Protein AF-K0B0B1-F1 (afdb_monomer_lite)

Structure (mmCIF, N/CA/C/O backbone):
data_AF-K0B0B1-F1
#
_entry.id   AF-K0B0B1-F1
#
loop_
_atom_site.group_PDB
_atom_site.id
_atom_site.type_symbol
_atom_site.label_atom_id
_atom_site.label_alt_id
_atom_site.label_comp_id
_atom_site.label_asym_id
_atom_site.label_entity_id
_atom_site.label_seq_id
_atom_site.pdbx_PDB_ins_code
_atom_site.Cartn_x
_atom_site.Cartn_y
_atom_site.Cartn_z
_atom_site.occupancy
_atom_site.B_iso_or_equiv
_atom_site.auth_seq_id
_atom_site.auth_comp_id
_atom_site.auth_asym_id
_atom_site.auth_atom_id
_atom_site.pdbx_PDB_model_num
ATOM 1 N N . MET A 1 1 ? -14.890 -1.545 -15.461 1.00 45.25 1 MET A N 1
ATOM 2 C CA . MET A 1 1 ? -13.637 -1.403 -14.685 1.00 45.25 1 MET A CA 1
ATOM 3 C C . MET A 1 1 ? -13.735 -0.259 -13.670 1.00 45.25 1 MET A C 1
ATOM 5 O O . MET A 1 1 ? -13.396 -0.484 -12.518 1.00 45.25 1 MET A O 1
ATOM 9 N N . GLU A 1 2 ? -14.295 0.902 -14.036 1.00 47.12 2 GLU A N 1
ATOM 10 C CA . GLU A 1 2 ? -14.558 2.033 -13.114 1.00 47.12 2 GLU A CA 1
ATOM 11 C C . GLU A 1 2 ? -15.400 1.687 -11.878 1.00 47.12 2 GLU A C 1
ATOM 13 O O . GLU A 1 2 ? -15.033 2.067 -10.775 1.00 47.12 2 GLU A O 1
ATOM 18 N N . ILE A 1 3 ? -16.503 0.944 -12.032 1.00 52.03 3 ILE A N 1
ATOM 19 C CA . ILE A 1 3 ? -17.413 0.627 -10.912 1.00 52.03 3 ILE A CA 1
ATOM 20 C C . ILE A 1 3 ? -16.714 -0.225 -9.846 1.00 52.03 3 ILE A C 1
ATOM 22 O O . ILE A 1 3 ? -16.876 0.022 -8.658 1.00 52.03 3 ILE A O 1
ATOM 26 N N . ILE A 1 4 ? -15.894 -1.192 -10.263 1.00 54.53 4 ILE A N 1
ATOM 27 C CA . ILE A 1 4 ? -15.149 -2.068 -9.348 1.00 54.53 4 ILE A CA 1
ATOM 28 C C . ILE A 1 4 ? -14.099 -1.257 -8.584 1.00 54.53 4 ILE A C 1
ATOM 30 O O . ILE A 1 4 ? -13.991 -1.393 -7.370 1.00 54.53 4 ILE A O 1
ATOM 34 N N . PHE A 1 5 ? -13.376 -0.368 -9.273 1.00 52.56 5 PHE A N 1
ATOM 35 C CA . PHE A 1 5 ? -12.428 0.550 -8.639 1.00 52.56 5 PHE A CA 1
ATOM 36 C C . PHE A 1 5 ? -13.113 1.523 -7.679 1.00 52.56 5 PHE A C 1
ATOM 38 O O . PHE A 1 5 ? -12.590 1.768 -6.598 1.00 52.56 5 PHE A O 1
ATOM 45 N N . ARG A 1 6 ? -14.292 2.039 -8.045 1.00 48.34 6 ARG A N 1
ATOM 46 C CA . ARG A 1 6 ? -15.087 2.941 -7.209 1.00 48.34 6 ARG A CA 1
ATOM 47 C C . ARG A 1 6 ? -15.579 2.23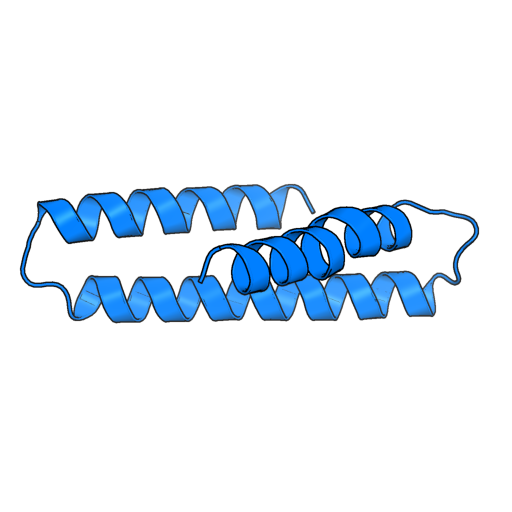7 -5.950 1.00 48.34 6 ARG A C 1
ATOM 49 O O . ARG A 1 6 ? -15.399 2.780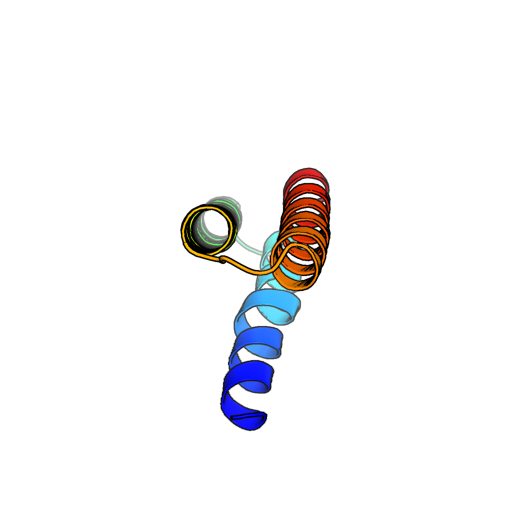 -4.876 1.00 48.34 6 ARG A O 1
ATOM 56 N N . VAL A 1 7 ? -16.113 1.020 -6.067 1.00 53.22 7 VAL A N 1
ATOM 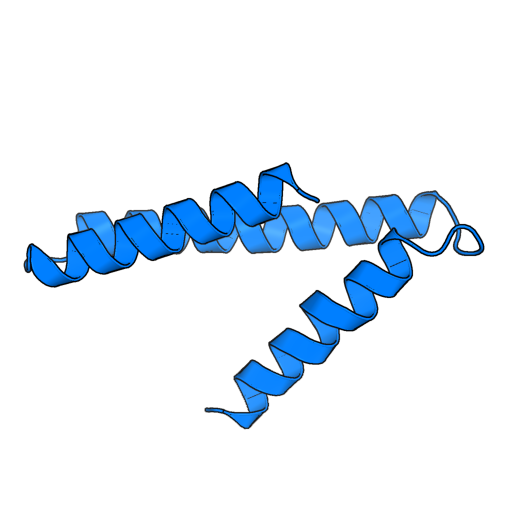57 C CA . VAL A 1 7 ? -16.520 0.207 -4.910 1.00 53.22 7 VAL A CA 1
ATOM 58 C C . VAL A 1 7 ? -15.317 -0.112 -4.025 1.00 53.22 7 VAL A C 1
ATOM 60 O O . VAL A 1 7 ? -15.413 0.060 -2.818 1.00 53.22 7 VAL A O 1
ATOM 63 N N . LEU A 1 8 ? -14.167 -0.493 -4.595 1.00 56.28 8 LEU A N 1
ATOM 64 C CA . LEU A 1 8 ? -12.946 -0.684 -3.806 1.00 56.28 8 LEU A CA 1
ATOM 65 C C . LEU A 1 8 ? -12.556 0.594 -3.053 1.00 56.28 8 LEU A C 1
ATOM 67 O O . LEU A 1 8 ? -12.236 0.519 -1.875 1.00 56.28 8 LEU A O 1
ATOM 71 N N . TYR A 1 9 ? -12.610 1.756 -3.705 1.00 59.94 9 TYR A N 1
ATOM 72 C CA . TYR A 1 9 ? -12.289 3.040 -3.080 1.00 59.94 9 TYR A CA 1
ATOM 73 C C . TYR A 1 9 ? -13.282 3.412 -1.973 1.00 59.94 9 TYR A C 1
ATOM 75 O O . TYR A 1 9 ? -12.878 3.707 -0.858 1.00 59.94 9 TYR A O 1
ATOM 83 N N . THR A 1 10 ? -14.586 3.369 -2.224 1.00 60.50 10 THR A N 1
ATOM 84 C CA . THR A 1 10 ? -15.570 3.799 -1.219 1.00 60.50 10 THR A CA 1
ATOM 85 C C . THR A 1 10 ? -15.539 2.888 0.014 1.00 60.50 10 THR A C 1
ATOM 87 O O . THR A 1 10 ? -15.551 3.369 1.142 1.00 60.50 10 THR A O 1
ATOM 90 N N . LEU A 1 11 ? -15.386 1.577 -0.195 1.00 53.34 11 LEU A N 1
ATOM 91 C CA . LEU A 1 11 ? -15.475 0.576 0.871 1.00 53.34 11 LEU A CA 1
ATOM 92 C C . LEU A 1 11 ? -14.153 0.392 1.648 1.00 53.34 11 LEU A C 1
ATOM 94 O O . LEU A 1 11 ? -14.181 0.156 2.854 1.00 53.34 11 LEU A O 1
ATOM 98 N 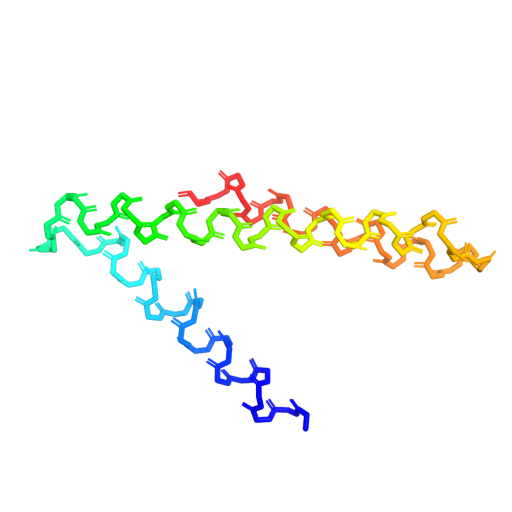N . LEU A 1 12 ? -12.985 0.508 0.994 1.00 59.56 12 LEU A N 1
ATOM 99 C CA . LEU A 1 12 ? -11.672 0.362 1.657 1.00 59.56 12 LEU A CA 1
ATOM 100 C C . LEU A 1 12 ? -11.034 1.685 2.081 1.00 59.56 12 LEU A C 1
ATOM 102 O O . LEU A 1 12 ? -10.175 1.671 2.960 1.00 59.56 12 LEU A O 1
ATOM 106 N N . LEU A 1 13 ? -11.386 2.805 1.447 1.00 64.31 13 LEU A N 1
ATOM 107 C CA . LEU A 1 13 ? -10.722 4.087 1.676 1.00 64.31 13 LEU A CA 1
ATOM 108 C C . LEU A 1 13 ? -11.585 5.084 2.445 1.00 64.31 13 LEU A C 1
ATOM 110 O O . LEU A 1 13 ? -11.042 5.720 3.333 1.00 64.31 13 LEU A O 1
ATOM 114 N N . ASP A 1 14 ? -12.887 5.197 2.189 1.00 66.12 14 ASP A N 1
ATOM 115 C CA . ASP A 1 14 ? -13.734 6.123 2.960 1.00 66.12 14 ASP A CA 1
ATOM 116 C C . ASP A 1 14 ? -14.301 5.445 4.217 1.00 66.12 14 ASP A C 1
ATOM 118 O O . ASP A 1 14 ? -13.996 5.864 5.337 1.00 66.12 14 ASP A O 1
ATOM 122 N N . ASP A 1 15 ? -15.020 4.329 4.058 1.00 66.94 15 ASP A N 1
ATOM 123 C CA . ASP A 1 15 ? -15.678 3.647 5.184 1.00 66.94 15 ASP A CA 1
ATOM 124 C C . ASP A 1 15 ? -14.668 3.097 6.209 1.00 66.94 15 ASP A C 1
ATOM 126 O O . ASP A 1 15 ? -14.848 3.219 7.424 1.00 66.94 15 ASP A O 1
ATOM 130 N N . CYS A 1 16 ? -13.554 2.512 5.751 1.00 72.75 16 CYS A N 1
ATOM 131 C CA . CYS A 1 16 ? -12.535 1.988 6.666 1.00 72.75 16 CYS A CA 1
ATOM 132 C C . CYS A 1 16 ? -11.813 3.103 7.434 1.00 72.75 16 CYS A C 1
ATOM 134 O O . CYS A 1 16 ? -11.506 2.920 8.613 1.00 72.75 16 CYS A O 1
ATOM 136 N N . PHE A 1 17 ? -11.563 4.260 6.812 1.00 70.62 17 PHE A N 1
ATOM 137 C CA . PHE A 1 17 ? -10.975 5.406 7.512 1.00 70.62 17 PHE A CA 1
ATOM 138 C C . PHE A 1 17 ? -11.941 6.005 8.527 1.00 70.62 17 PHE A C 1
ATOM 140 O O . PHE A 1 17 ? -11.522 6.361 9.631 1.00 70.62 17 PHE A O 1
ATOM 147 N N . GLU A 1 18 ? -13.228 6.080 8.188 1.00 72.44 18 GLU A N 1
ATOM 148 C CA . GLU A 1 18 ? -14.256 6.519 9.123 1.00 72.44 18 GLU A CA 1
ATOM 149 C C . GLU A 1 18 ? -14.298 5.589 10.340 1.00 72.44 18 GLU A C 1
ATOM 151 O O . GLU A 1 18 ? -14.301 6.055 11.482 1.00 72.44 18 GLU A O 1
ATOM 156 N N . ILE A 1 19 ? -14.187 4.275 10.125 1.00 72.81 19 ILE A N 1
ATOM 157 C CA . ILE A 1 19 ? -14.113 3.301 11.214 1.00 72.81 19 ILE A CA 1
ATOM 158 C C . ILE A 1 19 ? -12.832 3.463 12.051 1.00 72.81 19 ILE A C 1
ATOM 160 O O . ILE A 1 19 ? -12.915 3.461 13.282 1.00 72.81 19 ILE A O 1
ATOM 164 N N . ILE A 1 20 ? -11.663 3.640 11.420 1.00 72.56 20 ILE A N 1
ATOM 165 C CA . ILE A 1 20 ? -10.367 3.856 12.098 1.00 72.56 20 ILE A CA 1
ATOM 166 C C . ILE A 1 20 ? -10.390 5.134 12.955 1.00 72.56 20 ILE A C 1
ATOM 168 O O . ILE A 1 20 ? -9.913 5.137 14.093 1.00 72.56 20 ILE A O 1
ATOM 172 N N . SER A 1 21 ? -10.981 6.212 12.441 1.00 73.25 21 SER A N 1
ATOM 173 C CA . SER A 1 21 ? -11.041 7.517 13.108 1.00 73.25 21 SER A CA 1
ATOM 174 C C . SER A 1 21 ? -12.130 7.587 14.192 1.00 73.25 21 SER A C 1
ATOM 176 O O . SER A 1 21 ? -12.019 8.338 15.170 1.00 73.25 21 SER A O 1
ATOM 178 N N . ASN A 1 22 ? -13.178 6.764 14.089 1.00 79.75 22 ASN A N 1
ATOM 179 C CA . ASN A 1 22 ? -14.313 6.812 15.003 1.00 79.75 22 ASN A CA 1
ATOM 180 C C . ASN A 1 22 ? -13.986 6.226 16.388 1.00 79.75 22 ASN A C 1
ATOM 182 O O . ASN A 1 22 ? -13.931 5.014 16.614 1.00 79.75 22 ASN A O 1
ATOM 186 N N . LYS A 1 23 ? -13.856 7.118 17.377 1.00 74.25 23 LYS A N 1
ATOM 187 C CA . LYS A 1 23 ? -13.567 6.759 18.775 1.00 74.25 23 LYS A CA 1
ATOM 188 C C . LYS A 1 23 ? -14.666 5.955 19.47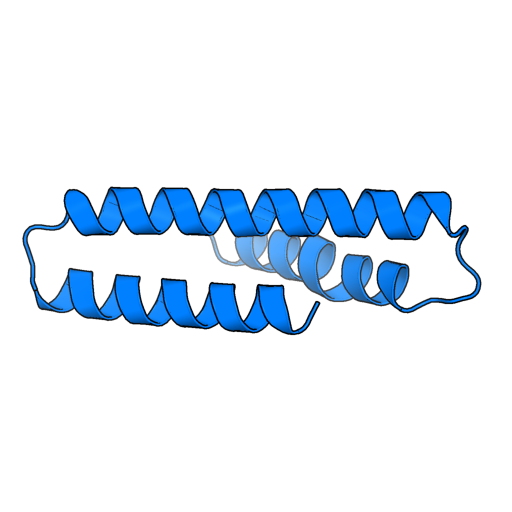0 1.00 74.25 23 LYS A C 1
ATOM 190 O O . LYS A 1 23 ? -14.362 5.323 20.479 1.00 74.25 23 LYS A O 1
ATOM 195 N N . LYS A 1 24 ? -15.894 5.954 18.939 1.00 81.75 24 LYS A N 1
ATOM 196 C CA . LYS A 1 24 ? -17.022 5.175 19.477 1.00 81.75 24 LYS A CA 1
ATOM 197 C C . LYS A 1 24 ? -16.922 3.687 19.137 1.00 81.75 24 LYS A C 1
ATOM 199 O O . LYS A 1 24 ? -17.536 2.872 19.816 1.00 81.75 24 LYS A O 1
ATOM 204 N N . ILE A 1 25 ? -16.151 3.326 18.111 1.00 78.69 25 ILE A N 1
ATOM 205 C CA . ILE A 1 25 ? -15.953 1.933 17.711 1.00 78.69 25 ILE A CA 1
ATOM 206 C C . ILE A 1 25 ? -14.899 1.285 18.612 1.00 78.69 25 ILE A C 1
ATOM 208 O O . ILE A 1 25 ? -13.906 1.913 19.004 1.00 78.69 25 ILE A O 1
ATOM 212 N N . SER A 1 26 ? -15.116 0.007 18.934 1.00 84.12 26 SER A N 1
ATOM 213 C CA . SER A 1 26 ? -14.197 -0.793 19.743 1.00 84.12 26 SER A CA 1
ATOM 214 C C . SER A 1 26 ? -12.755 -0.673 19.239 1.00 84.12 26 SER A C 1
ATOM 216 O O . SER A 1 26 ? -12.481 -0.754 18.040 1.00 84.12 26 SER A O 1
ATOM 218 N N . ILE A 1 27 ? -11.819 -0.500 20.175 1.00 82.25 27 ILE A N 1
ATOM 219 C CA . ILE A 1 27 ? -10.377 -0.433 19.896 1.00 82.25 27 ILE A CA 1
ATOM 220 C C . ILE A 1 27 ? -9.888 -1.672 19.139 1.00 82.25 27 ILE A C 1
ATOM 222 O O . ILE A 1 27 ? -9.012 -1.553 18.286 1.00 82.25 27 ILE A O 1
ATOM 226 N N . VAL A 1 28 ? -10.468 -2.843 19.423 1.00 79.38 28 VAL A N 1
ATOM 227 C CA . VAL A 1 28 ? -10.114 -4.099 18.748 1.00 79.38 28 VAL A CA 1
ATOM 228 C C . VAL A 1 28 ? -10.457 -4.010 17.262 1.00 79.38 28 VAL A C 1
ATOM 230 O O . VAL A 1 28 ? -9.590 -4.224 16.425 1.00 79.38 28 VAL A O 1
ATOM 233 N N . ILE A 1 29 ? -11.683 -3.588 16.938 1.00 78.69 29 ILE A N 1
ATOM 234 C CA . ILE A 1 29 ? -12.169 -3.459 15.556 1.00 78.69 29 ILE A CA 1
ATOM 235 C C . ILE A 1 29 ? -11.333 -2.437 14.778 1.00 78.69 29 ILE A C 1
ATOM 237 O O . ILE A 1 29 ? -10.916 -2.715 13.655 1.00 78.69 29 ILE A O 1
ATOM 241 N N . ARG A 1 30 ? -11.007 -1.292 15.393 1.00 77.31 30 ARG A N 1
ATOM 242 C CA . ARG A 1 30 ? -10.132 -0.284 14.772 1.00 77.31 30 ARG A CA 1
ATOM 243 C C . ARG A 1 30 ? -8.749 -0.818 14.444 1.00 77.31 30 ARG A C 1
ATOM 245 O O . ARG A 1 30 ? -8.279 -0.614 13.332 1.00 77.31 30 ARG A O 1
ATOM 252 N N . LYS A 1 31 ? -8.107 -1.516 15.385 1.00 79.81 31 LYS A N 1
ATOM 253 C CA . LYS A 1 31 ? -6.785 -2.115 15.156 1.00 79.81 31 LYS A CA 1
ATOM 254 C C . LYS A 1 31 ? -6.826 -3.200 14.084 1.00 79.81 31 LYS A C 1
ATOM 256 O O . LYS A 1 31 ? -5.915 -3.266 13.266 1.00 79.81 31 LYS A O 1
ATOM 261 N N . THR A 1 32 ? -7.874 -4.024 14.061 1.00 79.62 32 THR A N 1
ATOM 262 C CA . THR A 1 32 ? -8.044 -5.061 13.036 1.00 79.62 32 THR A CA 1
ATOM 263 C C . THR A 1 32 ? -8.197 -4.447 11.649 1.00 79.62 32 THR A C 1
ATOM 265 O O . THR A 1 32 ? -7.477 -4.840 10.736 1.00 79.62 32 THR A O 1
ATOM 268 N N . ILE A 1 33 ? -9.073 -3.452 11.491 1.00 80.88 33 ILE A N 1
ATOM 269 C CA . ILE A 1 33 ? -9.285 -2.780 10.201 1.00 80.88 33 ILE A CA 1
ATOM 270 C C . ILE A 1 33 ? -8.024 -2.037 9.768 1.00 80.88 33 ILE A C 1
ATOM 272 O O . ILE A 1 33 ? -7.601 -2.186 8.628 1.00 80.88 33 ILE A O 1
ATOM 276 N N . PHE A 1 34 ? -7.358 -1.334 10.685 1.00 81.94 34 PHE A N 1
ATOM 277 C CA . PHE A 1 34 ? -6.069 -0.704 10.409 1.00 81.94 34 PHE A CA 1
ATOM 278 C C . PHE A 1 34 ? -5.032 -1.715 9.896 1.00 81.94 34 PHE A C 1
ATOM 280 O O . PHE A 1 34 ? -4.366 -1.469 8.892 1.00 81.94 34 PHE A O 1
ATOM 287 N N . GLY A 1 35 ? -4.934 -2.884 10.537 1.00 81.56 35 GLY A N 1
ATOM 288 C CA . GLY A 1 35 ? -4.046 -3.966 10.112 1.00 81.56 35 GLY A CA 1
ATOM 289 C C . GLY A 1 35 ? -4.382 -4.504 8.720 1.00 81.56 35 GLY A C 1
ATOM 290 O O . GLY A 1 35 ? -3.479 -4.685 7.907 1.00 81.56 35 GLY A O 1
ATOM 291 N N . ILE A 1 36 ? -5.669 -4.705 8.419 1.00 83.50 36 ILE A N 1
ATOM 292 C CA . ILE A 1 36 ? -6.138 -5.155 7.098 1.00 83.50 36 ILE A CA 1
ATOM 293 C C . ILE A 1 36 ? -5.792 -4.120 6.022 1.00 83.50 36 ILE A C 1
ATOM 295 O O . ILE A 1 36 ? -5.243 -4.479 4.983 1.00 83.50 36 ILE A O 1
ATOM 299 N N . VAL A 1 37 ? -6.060 -2.839 6.282 1.00 80.56 37 VAL A N 1
ATOM 300 C CA . VAL A 1 37 ? -5.763 -1.739 5.354 1.00 80.56 37 VAL A CA 1
ATOM 301 C C . VAL A 1 37 ? -4.252 -1.626 5.114 1.00 80.56 37 VAL A C 1
ATOM 303 O O . VAL A 1 37 ? -3.806 -1.539 3.971 1.00 80.56 37 VAL A O 1
ATOM 306 N N . THR A 1 38 ? -3.448 -1.732 6.172 1.00 81.81 38 THR A N 1
ATOM 307 C CA . THR A 1 38 ? -1.977 -1.733 6.094 1.00 81.81 38 THR A CA 1
ATOM 308 C C . THR A 1 38 ? -1.448 -2.914 5.271 1.00 81.81 38 THR A C 1
ATOM 310 O O . THR A 1 38 ? -0.582 -2.747 4.407 1.00 81.81 38 THR A O 1
ATOM 313 N N . LEU A 1 39 ? -1.984 -4.120 5.492 1.00 83.38 39 LEU A N 1
ATOM 314 C CA . LEU A 1 39 ? -1.643 -5.318 4.715 1.00 83.38 39 LEU A CA 1
ATOM 315 C C . LEU A 1 39 ? -2.021 -5.177 3.238 1.00 83.38 39 LEU A C 1
ATOM 317 O O . LEU A 1 39 ? -1.250 -5.558 2.361 1.00 83.38 39 LEU A O 1
ATOM 321 N N . PHE A 1 40 ? -3.179 -4.589 2.951 1.00 82.19 40 PHE A N 1
ATOM 322 C CA . PHE A 1 40 ? -3.617 -4.346 1.583 1.00 82.19 40 PHE A CA 1
ATOM 323 C C . PHE A 1 40 ? -2.678 -3.375 0.847 1.00 82.19 40 PHE A C 1
ATOM 325 O O . PHE A 1 40 ? -2.206 -3.683 -0.250 1.00 82.19 40 PHE A O 1
ATOM 332 N N . TYR A 1 41 ? -2.331 -2.241 1.468 1.00 78.44 41 TYR A N 1
ATOM 333 C CA . TYR A 1 41 ? -1.413 -1.264 0.871 1.00 78.44 41 TYR A CA 1
ATOM 334 C C . TYR A 1 41 ? 0.011 -1.790 0.705 1.00 78.44 41 TYR A C 1
ATOM 336 O O . TYR A 1 41 ? 0.634 -1.562 -0.332 1.00 78.44 41 TYR A O 1
ATOM 344 N N . SER A 1 42 ? 0.528 -2.520 1.692 1.00 80.81 42 SER A N 1
ATOM 345 C CA . SER A 1 42 ? 1.846 -3.154 1.575 1.00 80.81 42 SER A CA 1
ATOM 346 C C . SER A 1 42 ? 1.876 -4.203 0.458 1.00 80.81 42 SER A C 1
ATOM 348 O O . SER A 1 42 ? 2.826 -4.231 -0.324 1.00 80.81 42 SER A O 1
ATOM 350 N N . GLY A 1 43 ? 0.808 -4.992 0.302 1.00 84.44 43 GLY A N 1
ATOM 351 C CA . GLY A 1 43 ? 0.646 -5.916 -0.820 1.00 84.44 43 GLY A CA 1
ATOM 352 C C . GLY A 1 43 ? 0.673 -5.209 -2.177 1.00 84.44 43 GLY A C 1
ATOM 353 O O . GLY A 1 43 ? 1.389 -5.643 -3.079 1.00 84.44 43 GLY A O 1
ATOM 354 N N . LEU A 1 44 ? -0.035 -4.081 -2.311 1.00 80.19 44 LEU A N 1
ATOM 355 C CA . LEU A 1 44 ? 0.001 -3.256 -3.524 1.00 80.19 44 LEU A CA 1
ATOM 356 C C . LEU A 1 44 ? 1.414 -2.744 -3.830 1.00 80.19 44 LEU A C 1
ATOM 358 O O . LEU A 1 44 ? 1.852 -2.845 -4.974 1.00 80.19 44 LEU A O 1
ATOM 362 N N . ILE A 1 45 ? 2.147 -2.252 -2.827 1.00 82.81 45 ILE A N 1
ATOM 363 C CA . ILE A 1 45 ? 3.535 -1.786 -2.990 1.00 82.81 45 ILE A CA 1
ATOM 364 C C . ILE A 1 45 ? 4.429 -2.897 -3.548 1.00 82.81 45 ILE A C 1
ATOM 366 O O . ILE A 1 45 ? 5.152 -2.671 -4.517 1.00 82.81 45 ILE A O 1
ATOM 370 N N . VAL A 1 46 ? 4.357 -4.108 -2.988 1.00 86.12 46 VAL A N 1
ATOM 371 C CA . VAL A 1 46 ? 5.137 -5.259 -3.480 1.00 86.12 46 VAL A CA 1
ATOM 372 C C . VAL A 1 46 ? 4.798 -5.567 -4.940 1.00 86.12 46 VAL A C 1
ATOM 374 O O . VAL A 1 46 ? 5.690 -5.825 -5.750 1.00 86.12 46 VAL A O 1
ATOM 377 N N . LEU A 1 47 ? 3.517 -5.486 -5.298 1.00 83.62 47 LEU A N 1
ATOM 378 C CA . LEU A 1 47 ? 3.028 -5.730 -6.652 1.00 83.62 47 LEU A CA 1
ATOM 379 C C . LEU A 1 47 ? 3.566 -4.684 -7.648 1.00 83.62 47 LEU A C 1
ATOM 381 O O . LEU A 1 47 ? 4.036 -5.040 -8.730 1.00 83.62 47 LEU A O 1
ATOM 385 N N . PHE A 1 48 ? 3.593 -3.405 -7.262 1.00 79.75 48 PHE A N 1
ATOM 386 C CA . PHE A 1 48 ? 4.192 -2.334 -8.066 1.00 79.75 48 PHE A CA 1
ATOM 387 C C . PHE A 1 48 ? 5.710 -2.473 -8.212 1.00 79.75 48 PHE A C 1
ATOM 389 O O . PHE A 1 48 ? 6.232 -2.267 -9.307 1.00 79.75 48 PHE A O 1
ATOM 396 N N . ILE A 1 49 ? 6.418 -2.883 -7.157 1.00 83.56 49 ILE A N 1
ATOM 397 C CA . ILE A 1 49 ? 7.859 -3.172 -7.225 1.00 83.56 49 ILE A CA 1
ATOM 398 C C . ILE A 1 49 ? 8.130 -4.322 -8.206 1.00 83.56 49 ILE A C 1
ATOM 400 O O . ILE A 1 49 ? 9.039 -4.227 -9.032 1.00 83.56 49 ILE A O 1
ATOM 404 N N . ALA A 1 50 ? 7.321 -5.384 -8.180 1.00 85.12 50 ALA A N 1
ATOM 405 C CA . ALA A 1 50 ? 7.450 -6.491 -9.126 1.00 85.12 50 ALA A CA 1
ATOM 406 C C . ALA A 1 50 ? 7.238 -6.033 -10.583 1.00 85.12 50 ALA A C 1
ATOM 408 O O . ALA A 1 50 ? 8.001 -6.415 -11.475 1.00 85.12 50 ALA A O 1
ATOM 409 N N . PHE A 1 51 ? 6.250 -5.165 -10.832 1.00 80.38 51 PHE A N 1
ATOM 410 C CA . PHE A 1 51 ? 6.048 -4.567 -12.155 1.00 80.38 51 PHE A CA 1
ATOM 411 C C . PHE A 1 51 ? 7.198 -3.654 -12.586 1.00 80.38 51 PHE A C 1
ATOM 413 O O . PHE A 1 51 ? 7.549 -3.642 -13.763 1.00 80.38 51 PHE A O 1
ATOM 420 N N . LEU A 1 52 ? 7.820 -2.934 -11.653 1.00 82.81 52 LEU A N 1
ATOM 421 C CA . LEU A 1 52 ? 8.967 -2.067 -11.918 1.00 82.81 52 LEU A CA 1
ATOM 422 C C . LEU A 1 52 ? 10.186 -2.865 -12.403 1.00 82.81 52 LEU A C 1
ATOM 424 O O . LEU A 1 52 ? 10.862 -2.439 -13.340 1.00 82.81 52 LEU A O 1
ATOM 428 N N . ILE A 1 53 ? 10.429 -4.043 -11.817 1.00 84.06 53 ILE A N 1
ATOM 429 C CA . ILE A 1 53 ? 11.500 -4.958 -12.244 1.00 84.06 53 ILE A CA 1
ATOM 430 C C . ILE A 1 53 ? 11.222 -5.507 -13.649 1.00 84.06 53 ILE A C 1
ATOM 432 O O . ILE A 1 53 ? 12.141 -5.616 -14.456 1.00 84.06 53 ILE A O 1
ATOM 436 N N . LYS A 1 54 ? 9.959 -5.834 -13.949 1.00 85.81 54 LYS A N 1
ATOM 437 C CA . LYS A 1 54 ? 9.555 -6.446 -15.224 1.00 85.81 54 LYS A CA 1
ATOM 438 C C . LYS A 1 54 ? 9.376 -5.441 -16.371 1.00 85.81 54 LYS A C 1
ATOM 440 O O . LYS A 1 54 ? 9.313 -5.846 -17.525 1.00 85.81 54 LYS A O 1
ATOM 445 N N . ALA A 1 55 ? 9.242 -4.149 -16.080 1.00 82.69 55 ALA A N 1
ATOM 446 C CA . ALA A 1 55 ? 9.036 -3.132 -17.104 1.00 82.69 55 ALA A CA 1
ATOM 447 C C . ALA A 1 55 ? 10.325 -2.871 -17.901 1.00 82.69 55 ALA A C 1
ATOM 449 O O . ALA A 1 55 ? 11.349 -2.522 -17.320 1.00 82.69 55 ALA A O 1
ATOM 450 N N . ASP A 1 56 ? 10.265 -2.947 -19.231 1.00 81.38 56 ASP A N 1
ATOM 451 C CA . ASP A 1 56 ? 11.408 -2.607 -20.095 1.00 81.38 56 ASP A CA 1
ATOM 452 C C . ASP A 1 56 ? 11.518 -1.096 -20.362 1.00 81.38 56 ASP A C 1
ATOM 454 O O . ASP A 1 56 ? 12.610 -0.549 -20.512 1.00 81.38 56 ASP A O 1
ATOM 458 N N . SER A 1 57 ? 10.388 -0.381 -20.367 1.00 89.19 57 SER A N 1
ATOM 459 C CA . SER A 1 57 ? 10.352 1.060 -20.641 1.00 89.19 57 SER A CA 1
ATOM 460 C C . SER A 1 57 ? 10.716 1.901 -19.414 1.00 89.19 57 SER A C 1
ATOM 462 O O . SER A 1 57 ? 10.099 1.788 -18.352 1.00 89.19 57 SER A O 1
ATOM 464 N N . ILE A 1 58 ? 11.662 2.829 -19.590 1.00 84.50 58 ILE A N 1
ATOM 465 C CA . ILE A 1 58 ? 12.066 3.815 -18.573 1.00 84.50 58 ILE A CA 1
ATOM 466 C C . ILE A 1 58 ? 10.884 4.692 -18.137 1.00 84.50 58 ILE A C 1
ATOM 468 O O . ILE A 1 58 ? 10.724 4.958 -16.947 1.00 84.50 58 ILE A O 1
ATOM 472 N N . VAL A 1 59 ? 10.018 5.089 -19.074 1.00 81.94 59 VAL A N 1
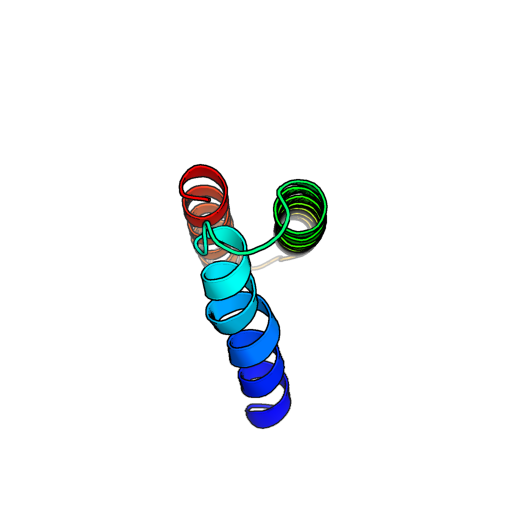ATOM 473 C CA . VAL A 1 59 ? 8.835 5.917 -18.778 1.00 81.94 59 VAL A CA 1
ATOM 474 C C . VAL A 1 59 ? 7.887 5.182 -17.828 1.00 81.94 59 VAL A C 1
ATOM 476 O O . VAL A 1 59 ? 7.399 5.755 -16.857 1.00 81.94 59 VAL A O 1
ATOM 479 N N . VAL A 1 60 ? 7.683 3.883 -18.059 1.00 80.44 60 VAL A N 1
ATOM 480 C CA . VAL A 1 60 ? 6.819 3.034 -17.227 1.00 80.44 60 VAL A CA 1
ATOM 481 C C . VAL A 1 60 ? 7.408 2.852 -15.823 1.00 80.44 60 VAL A C 1
ATOM 483 O O . VAL A 1 60 ? 6.674 2.929 -14.839 1.00 80.44 60 VAL A O 1
ATOM 486 N N . LYS A 1 61 ? 8.734 2.700 -15.702 1.00 81.31 61 LYS A N 1
ATOM 487 C CA . LYS A 1 61 ? 9.408 2.643 -14.393 1.00 81.31 61 LYS A CA 1
ATOM 488 C C . LYS A 1 61 ? 9.204 3.921 -13.585 1.00 81.31 61 LYS A C 1
ATOM 490 O O . LYS A 1 61 ? 8.882 3.832 -12.406 1.00 81.31 61 LYS A O 1
ATOM 495 N N . ILE A 1 62 ? 9.340 5.093 -14.209 1.00 84.75 62 ILE A N 1
ATOM 496 C CA . ILE A 1 62 ? 9.138 6.387 -13.537 1.00 84.75 62 ILE A CA 1
ATOM 497 C C . ILE A 1 62 ? 7.708 6.500 -12.993 1.00 84.75 62 ILE A C 1
ATOM 499 O O . ILE A 1 62 ? 7.522 6.898 -11.843 1.00 84.75 62 ILE A O 1
ATOM 503 N N . ILE A 1 63 ? 6.708 6.092 -13.780 1.00 84.31 63 ILE A N 1
ATOM 504 C CA . ILE A 1 63 ? 5.301 6.083 -13.353 1.00 84.31 63 ILE A CA 1
ATOM 505 C C . ILE A 1 63 ? 5.106 5.148 -12.151 1.00 84.31 63 ILE A C 1
ATOM 507 O O . ILE A 1 63 ? 4.499 5.547 -11.158 1.00 84.31 63 ILE A O 1
ATOM 511 N N . PHE A 1 64 ? 5.653 3.930 -12.192 1.00 80.81 64 PHE A N 1
ATOM 512 C CA . PHE A 1 64 ? 5.532 2.995 -11.071 1.00 80.81 64 PHE A CA 1
ATOM 513 C C . PHE A 1 64 ? 6.258 3.469 -9.809 1.00 80.81 64 PHE A C 1
ATOM 515 O O . PHE A 1 64 ? 5.725 3.292 -8.714 1.00 80.81 64 PHE A O 1
ATOM 522 N N . ILE A 1 65 ? 7.417 4.122 -9.934 1.00 84.00 65 ILE A N 1
ATOM 523 C CA . ILE A 1 65 ? 8.115 4.749 -8.799 1.00 84.00 65 ILE A CA 1
ATOM 524 C C . ILE A 1 65 ? 7.232 5.826 -8.163 1.00 84.00 65 ILE A C 1
ATOM 526 O O . ILE A 1 65 ? 7.032 5.810 -6.951 1.00 84.00 65 ILE A O 1
ATOM 530 N N . LEU A 1 66 ? 6.658 6.720 -8.975 1.00 83.50 66 LEU A N 1
ATOM 531 C CA . LEU A 1 66 ? 5.752 7.777 -8.515 1.00 83.50 66 LEU A CA 1
ATOM 532 C C . LEU A 1 66 ? 4.556 7.209 -7.747 1.00 83.50 66 LEU A C 1
ATOM 534 O O . LEU A 1 66 ? 4.263 7.661 -6.642 1.00 83.50 66 LEU A O 1
ATOM 538 N N . ILE A 1 67 ? 3.905 6.187 -8.303 1.00 81.25 67 ILE A N 1
ATOM 539 C CA . ILE A 1 67 ? 2.765 5.518 -7.669 1.00 81.25 67 ILE A CA 1
ATOM 540 C C . ILE A 1 67 ? 3.186 4.862 -6.345 1.00 81.25 67 ILE A C 1
ATOM 542 O O . ILE A 1 67 ? 2.501 5.013 -5.335 1.00 81.25 67 ILE A O 1
ATOM 546 N N . THR A 1 68 ? 4.338 4.190 -6.319 1.00 81.88 68 THR A N 1
ATOM 547 C CA . THR A 1 68 ? 4.859 3.524 -5.113 1.00 81.88 68 THR A CA 1
ATOM 548 C C . THR A 1 68 ? 5.151 4.527 -3.995 1.00 81.88 68 THR A C 1
ATOM 550 O O . THR A 1 68 ? 4.788 4.285 -2.845 1.00 81.88 68 THR A O 1
ATOM 553 N N . ILE A 1 69 ? 5.749 5.679 -4.324 1.00 84.31 69 ILE A N 1
ATOM 554 C CA . ILE A 1 69 ? 5.990 6.772 -3.368 1.00 84.31 69 ILE A CA 1
ATOM 555 C C . ILE A 1 69 ? 4.664 7.307 -2.814 1.00 84.31 69 ILE A C 1
ATOM 557 O O . ILE A 1 69 ? 4.549 7.539 -1.612 1.00 84.31 69 ILE A O 1
ATOM 561 N N . LEU A 1 70 ? 3.647 7.463 -3.666 1.00 79.31 70 LEU A N 1
ATOM 562 C CA . LEU A 1 70 ? 2.329 7.955 -3.261 1.00 79.31 70 LEU A CA 1
ATOM 563 C C . LEU A 1 70 ? 1.660 7.019 -2.240 1.00 79.31 70 LEU A C 1
ATOM 565 O O . LEU A 1 70 ? 1.127 7.482 -1.232 1.00 79.31 70 LEU A O 1
ATOM 569 N N . PHE A 1 71 ? 1.757 5.703 -2.456 1.00 77.25 71 PHE A N 1
ATOM 570 C CA . PHE A 1 71 ? 1.275 4.700 -1.503 1.00 77.25 71 PHE A CA 1
ATOM 571 C C . PHE A 1 71 ? 2.086 4.669 -0.204 1.00 77.25 71 PHE A C 1
ATOM 573 O O . PHE A 1 71 ? 1.503 4.524 0.868 1.00 77.25 71 PHE A O 1
ATOM 580 N N . LEU A 1 72 ? 3.407 4.853 -0.274 1.00 78.81 72 LEU A N 1
ATOM 581 C CA . LEU A 1 72 ? 4.271 4.975 0.906 1.00 78.81 72 LEU A CA 1
ATOM 582 C C . LEU A 1 72 ? 3.873 6.167 1.786 1.00 78.81 72 LEU A C 1
ATOM 584 O O . LEU A 1 72 ? 3.760 6.022 3.000 1.00 78.81 72 LEU A O 1
ATOM 588 N N . ILE A 1 73 ? 3.608 7.328 1.180 1.00 79.38 73 ILE A N 1
ATOM 589 C CA . ILE A 1 73 ? 3.152 8.526 1.900 1.00 79.38 73 ILE A CA 1
ATOM 590 C C . ILE A 1 73 ? 1.789 8.280 2.561 1.00 79.38 73 ILE A C 1
ATOM 592 O O . ILE A 1 73 ? 1.585 8.671 3.709 1.00 79.38 73 ILE A O 1
ATOM 596 N N . LEU A 1 74 ? 0.867 7.614 1.858 1.00 72.12 74 LEU A N 1
ATOM 597 C CA . LEU A 1 74 ? -0.435 7.219 2.405 1.00 72.12 74 LEU A CA 1
ATOM 598 C C . LEU A 1 74 ? -0.289 6.309 3.631 1.00 72.12 74 LEU A C 1
ATOM 600 O O . LEU A 1 74 ? -0.955 6.542 4.634 1.00 72.12 74 LEU A O 1
ATOM 604 N N . LEU A 1 75 ? 0.614 5.328 3.569 1.00 72.00 75 LEU A N 1
ATOM 605 C CA . LEU A 1 75 ? 0.908 4.412 4.673 1.00 72.00 75 LEU A CA 1
ATOM 606 C C . LEU A 1 75 ? 1.511 5.110 5.895 1.00 72.00 75 LEU A C 1
ATOM 608 O O . LEU A 1 75 ? 1.175 4.749 7.012 1.00 72.00 75 LEU A O 1
ATOM 612 N N . ILE A 1 76 ? 2.385 6.101 5.695 1.00 74.69 76 ILE A N 1
ATOM 613 C CA . ILE A 1 76 ? 2.991 6.874 6.795 1.00 74.69 76 ILE A CA 1
ATOM 614 C C . ILE A 1 76 ? 1.962 7.790 7.474 1.00 74.69 76 ILE A C 1
ATOM 616 O O . ILE A 1 76 ? 2.100 8.110 8.653 1.00 74.69 76 ILE A O 1
ATOM 620 N N . LYS A 1 77 ? 0.959 8.258 6.723 1.00 67.31 77 LYS A N 1
ATOM 621 C CA . LYS A 1 77 ? -0.084 9.157 7.231 1.00 67.31 77 LYS A CA 1
ATOM 622 C C . LYS A 1 77 ? -1.215 8.418 7.963 1.00 67.31 77 LYS A C 1
ATOM 624 O O . LYS A 1 77 ? -1.930 9.070 8.724 1.00 67.31 77 LYS A O 1
ATOM 629 N N . LEU A 1 78 ? -1.397 7.120 7.694 1.00 64.94 78 LEU A N 1
ATOM 630 C CA . LEU A 1 78 ? -2.343 6.237 8.391 1.00 64.94 78 LEU A CA 1
ATOM 631 C C . LEU A 1 78 ? -1.906 6.022 9.846 1.00 64.94 78 LEU A C 1
ATOM 633 O O . LEU A 1 78 ? -2.778 6.178 10.730 1.00 64.94 78 LEU A O 1
#

Sequence (78 aa):
MEIIFRVLYTLLLDDCFEIISNKKISIVIRKTIFGIVTLFYSGLIVLFIAFLIKADSIVVKIIFILITILFLILLIKL

Radius of gyration: 14.97 Å; chains: 1; bounding box: 30×16×40 Å

Secondary structure (DSSP, 8-state):
-HHHHHHHHIIIIIHHHHHHH-TTS-HHHHHHHHHHHHHHHHHHHHHHHHHHHH---HHHHHHHHHHHHHHHHHHHH-

Foldseek 3Di:
DVVVVVCCCCVLPVVLVCQLPDPVHDPVSNVVSLVVSLVVLVVVLVVLVVVLVVDPDPVSNVVSVVVSVVSVVVNVVD

pLDDT: mean 75.33, std 10.73, range [45.25, 89.19]

Organism: Gottschalkia acidurici (strain ATCC 7906 / DSM 604 / BCRC 14475 / CIP 104303 / KCTC 5404 / NCIMB 10678 / 9a) (NCBI:txid1128398)